Protein AF-A0A5K1FPN9-F1 (afdb_monomer_lite)

Sequence (45 aa):
MAGTEEGRRSVHPDCRNASNPYHECVDFCFRLIAEAKRRKEMEKI

Secondary structure (DSSP, 8-state):
-----TTS-SS-TT-TTTT-TT----HHHHHHHHHHHHHHHHTT-

Organism: NCBI:txid210225

pLDDT: mean 78.55, std 15.23, range [42.19, 92.0]

Structure (mmCIF, N/CA/C/O backbone):
data_AF-A0A5K1FPN9-F1
#
_entry.id   AF-A0A5K1FPN9-F1
#
loop_
_atom_site.group_PDB
_atom_site.id
_atom_site.type_symbol
_atom_site.label_atom_id
_atom_site.label_alt_id
_at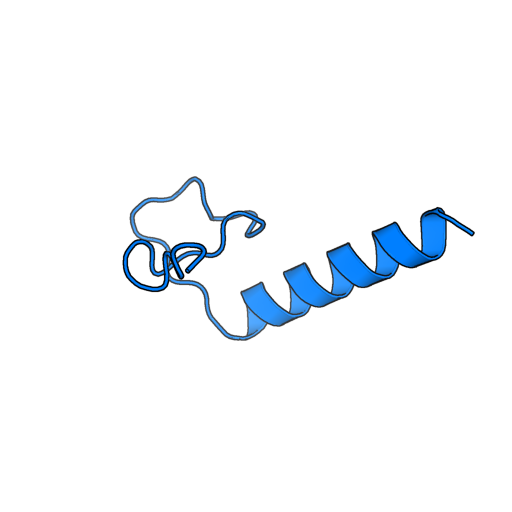om_site.label_comp_id
_atom_site.label_asym_id
_atom_site.label_entity_id
_atom_site.label_seq_id
_atom_site.pdbx_PDB_ins_code
_atom_site.Cartn_x
_atom_site.Cartn_y
_atom_site.Cartn_z
_atom_site.occupancy
_atom_site.B_iso_or_equiv
_atom_site.auth_seq_id
_atom_site.auth_comp_id
_atom_site.auth_asym_id
_atom_site.auth_atom_id
_atom_site.pdbx_PDB_model_num
ATOM 1 N N . MET A 1 1 ? 3.774 -26.941 -9.434 1.00 42.19 1 MET A N 1
ATOM 2 C CA . MET A 1 1 ? 2.871 -25.774 -9.483 1.00 42.19 1 MET A CA 1
ATOM 3 C C . MET A 1 1 ? 3.144 -24.974 -8.222 1.00 42.19 1 MET A C 1
ATOM 5 O O . MET A 1 1 ? 2.806 -25.447 -7.146 1.00 42.19 1 MET A O 1
ATOM 9 N N . ALA A 1 2 ? 3.914 -23.888 -8.334 1.00 47.34 2 ALA A N 1
ATOM 10 C CA . ALA A 1 2 ? 4.259 -23.040 -7.194 1.00 47.34 2 ALA A CA 1
ATOM 11 C C . ALA A 1 2 ? 2.970 -22.409 -6.658 1.00 47.34 2 ALA A C 1
ATOM 13 O O . ALA A 1 2 ? 2.218 -21.824 -7.434 1.00 47.34 2 ALA A O 1
ATOM 14 N N . GLY A 1 3 ? 2.688 -22.627 -5.373 1.00 42.56 3 GLY A N 1
ATOM 15 C CA . GLY A 1 3 ? 1.456 -22.202 -4.727 1.00 42.56 3 GLY A CA 1
ATOM 16 C C . GLY A 1 3 ? 1.242 -20.704 -4.889 1.00 42.56 3 GLY A C 1
ATOM 17 O O . GLY A 1 3 ? 1.977 -19.896 -4.334 1.00 42.56 3 GLY A O 1
ATOM 18 N N . THR A 1 4 ? 0.216 -20.342 -5.647 1.00 49.12 4 THR A N 1
ATOM 19 C CA . THR A 1 4 ? -0.424 -19.039 -5.554 1.00 49.12 4 THR A CA 1
ATOM 20 C C . THR A 1 4 ? -1.094 -18.983 -4.185 1.00 49.12 4 THR A C 1
ATOM 22 O O . THR A 1 4 ? -2.197 -19.495 -3.994 1.00 49.12 4 THR A O 1
ATOM 25 N N . GLU A 1 5 ? -0.405 -18.407 -3.201 1.00 53.25 5 GLU A N 1
ATOM 26 C CA . GLU A 1 5 ? -0.947 -18.043 -1.885 1.00 53.25 5 GLU A CA 1
ATOM 27 C C . GLU A 1 5 ? -1.934 -16.864 -2.015 1.00 53.25 5 GLU A C 1
ATOM 29 O O . GLU A 1 5 ? -1.871 -15.869 -1.300 1.00 53.25 5 GLU A O 1
ATOM 34 N N . GLU A 1 6 ? -2.876 -16.966 -2.947 1.00 53.19 6 GLU A N 1
ATOM 35 C CA . GLU A 1 6 ? -3.846 -15.933 -3.321 1.00 53.19 6 GLU A CA 1
ATOM 36 C C . GLU A 1 6 ? -5.096 -15.983 -2.423 1.00 53.19 6 GLU A C 1
ATOM 38 O O . GLU A 1 6 ? -6.214 -15.719 -2.851 1.00 53.19 6 GLU A O 1
ATOM 43 N N . GLY A 1 7 ? -4.922 -16.390 -1.160 1.00 56.34 7 GLY A N 1
ATOM 44 C CA . GLY A 1 7 ? -6.043 -16.769 -0.295 1.00 56.34 7 GLY A CA 1
ATOM 45 C C . GLY A 1 7 ? -5.967 -16.352 1.169 1.00 56.34 7 GLY A C 1
ATOM 46 O O . GLY A 1 7 ? -6.894 -16.658 1.918 1.00 56.34 7 GLY A O 1
ATOM 47 N N . ARG A 1 8 ? -4.914 -15.676 1.646 1.00 52.03 8 ARG A N 1
ATOM 48 C CA . ARG A 1 8 ? -4.877 -15.283 3.064 1.00 52.03 8 ARG A CA 1
ATOM 49 C C . ARG A 1 8 ? -4.017 -14.053 3.308 1.00 52.03 8 ARG A C 1
ATOM 51 O O . ARG A 1 8 ? -2.845 -14.189 3.637 1.00 52.03 8 ARG A O 1
ATOM 58 N N . ARG A 1 9 ? -4.654 -12.884 3.196 1.00 56.00 9 ARG A N 1
ATOM 59 C CA . ARG A 1 9 ? -4.458 -11.622 3.946 1.00 56.00 9 ARG A CA 1
ATOM 60 C C . ARG A 1 9 ? -4.895 -10.492 3.015 1.00 56.00 9 ARG A C 1
ATOM 62 O O . ARG A 1 9 ? -4.226 -10.243 2.022 1.00 56.00 9 ARG A O 1
ATOM 69 N N . SER A 1 10 ? -5.960 -9.766 3.354 1.00 70.06 10 SER A N 1
ATOM 70 C CA . SER A 1 10 ? -6.418 -8.549 2.649 1.00 70.06 10 SER A CA 1
ATOM 71 C C . SER A 1 10 ? -5.388 -7.403 2.655 1.00 70.06 10 SER A C 1
ATOM 73 O O . SER A 1 10 ? -5.682 -6.266 2.292 1.00 70.06 10 SER A O 1
ATOM 75 N N . VAL A 1 11 ? -4.168 -7.688 3.110 1.00 81.06 11 VAL A N 1
ATOM 76 C CA . VAL A 1 11 ? -3.090 -6.751 3.342 1.00 81.06 11 VAL A CA 1
ATOM 77 C C . VAL A 1 11 ? -1.840 -7.254 2.649 1.00 81.06 11 VAL A C 1
ATOM 79 O O . VAL A 1 11 ? -1.368 -8.361 2.902 1.00 81.06 11 VAL A O 1
ATOM 82 N N . HIS A 1 12 ? -1.287 -6.408 1.791 1.00 82.62 12 HIS A N 1
ATOM 83 C CA . HIS A 1 12 ? -0.051 -6.695 1.089 1.00 82.62 12 HIS A CA 1
ATOM 84 C C . HIS A 1 12 ? 1.140 -6.714 2.074 1.00 82.62 12 HIS A C 1
ATOM 86 O O . HIS A 1 12 ? 1.239 -5.810 2.905 1.00 82.62 12 HIS A O 1
ATOM 92 N N . PRO A 1 13 ? 2.080 -7.675 1.978 1.00 82.88 13 PRO A N 1
ATOM 93 C CA . PRO A 1 13 ? 3.206 -7.802 2.914 1.00 82.88 13 PRO A CA 1
ATOM 94 C C . PRO A 1 13 ? 4.147 -6.586 2.918 1.00 82.88 13 PRO A C 1
ATOM 96 O O . PRO A 1 13 ? 4.623 -6.188 3.973 1.00 82.88 13 PRO A O 1
ATOM 99 N N . ASP A 1 14 ? 4.365 -5.946 1.763 1.00 82.06 14 ASP A N 1
ATOM 100 C CA . ASP A 1 14 ? 5.111 -4.676 1.668 1.00 82.06 14 ASP A CA 1
ATOM 101 C C . ASP A 1 14 ? 4.297 -3.428 2.082 1.00 82.06 14 ASP A C 1
ATOM 103 O O . ASP A 1 14 ? 4.791 -2.302 1.982 1.00 82.06 14 ASP A O 1
ATOM 107 N N . CYS A 1 15 ? 3.035 -3.569 2.504 1.00 88.19 15 CYS A N 1
ATOM 108 C CA . CYS A 1 15 ? 2.263 -2.422 2.973 1.00 88.19 15 CYS A CA 1
ATOM 109 C C . CYS A 1 15 ? 2.778 -1.980 4.346 1.00 88.19 15 CYS A C 1
ATOM 111 O O . CYS A 1 15 ? 2.863 -2.786 5.269 1.00 88.19 15 CYS A O 1
ATOM 113 N N . ARG A 1 16 ? 3.021 -0.676 4.545 1.00 85.62 16 ARG A N 1
ATOM 114 C CA . ARG A 1 16 ? 3.444 -0.142 5.860 1.00 85.62 16 ARG A CA 1
ATOM 115 C C . ARG A 1 16 ? 2.467 -0.458 6.999 1.00 85.62 16 ARG A C 1
ATOM 117 O O . ARG A 1 16 ? 2.844 -0.412 8.162 1.00 85.62 16 ARG A O 1
ATOM 124 N N . ASN A 1 17 ? 1.206 -0.719 6.656 1.00 85.50 17 ASN A N 1
ATOM 125 C CA . ASN A 1 17 ? 0.128 -1.008 7.594 1.00 85.50 17 ASN A CA 1
ATOM 126 C C . ASN A 1 17 ? -0.091 -2.521 7.778 1.00 85.50 17 ASN A C 1
ATOM 128 O O . ASN A 1 17 ? -1.049 -2.912 8.439 1.00 85.50 17 ASN A O 1
ATOM 132 N N . ALA A 1 18 ? 0.788 -3.369 7.225 1.00 86.12 18 ALA A N 1
ATOM 133 C CA . ALA A 1 18 ? 0.722 -4.827 7.344 1.00 86.12 18 ALA A CA 1
ATOM 134 C C . ALA A 1 18 ? 0.774 -5.347 8.781 1.00 86.12 18 ALA A C 1
ATOM 136 O O . ALA A 1 18 ? 0.276 -6.435 9.057 1.00 86.12 18 ALA A O 1
ATOM 137 N N . SER A 1 19 ? 1.313 -4.559 9.709 1.00 82.88 19 SER A N 1
ATOM 138 C CA . SER A 1 19 ? 1.315 -4.888 11.135 1.00 82.88 19 SER A CA 1
ATOM 139 C C . SER A 1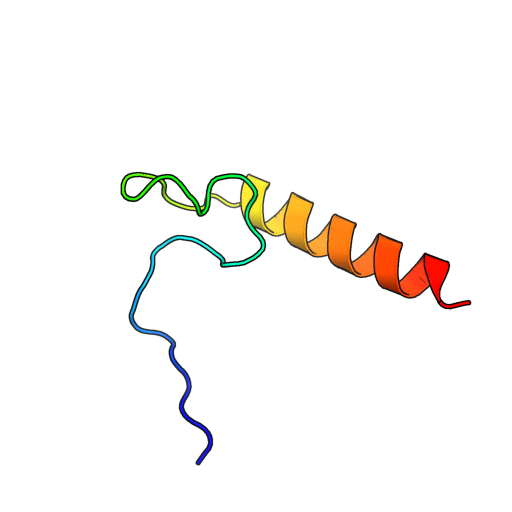 19 ? -0.062 -4.779 11.798 1.00 82.88 19 SER A C 1
ATOM 141 O O . SER A 1 19 ? -0.227 -5.282 12.906 1.00 82.88 19 SER A O 1
ATOM 143 N N . ASN A 1 20 ? -1.045 -4.128 11.166 1.00 83.12 20 ASN A N 1
ATOM 144 C CA . ASN A 1 20 ? -2.395 -4.027 11.708 1.00 83.12 20 ASN A CA 1
ATOM 145 C C . ASN A 1 20 ? -3.285 -5.159 11.150 1.00 83.12 20 ASN A C 1
ATOM 147 O O . ASN A 1 20 ? -3.600 -5.134 9.959 1.00 83.12 20 ASN A O 1
ATOM 151 N N . PRO A 1 21 ? -3.748 -6.113 11.986 1.00 81.62 21 PRO A N 1
ATOM 152 C CA . PRO A 1 21 ? -4.582 -7.233 11.540 1.00 81.62 21 PRO A CA 1
ATOM 153 C C . PRO A 1 21 ? -5.974 -6.813 11.040 1.00 81.62 21 PRO A C 1
ATOM 155 O O . PRO A 1 21 ? -6.632 -7.603 10.370 1.00 81.62 21 PRO A O 1
ATOM 158 N N . TYR A 1 22 ? -6.411 -5.586 11.339 1.00 85.25 22 TYR A N 1
ATOM 159 C CA . TYR A 1 22 ? -7.670 -5.008 10.854 1.00 85.25 22 TYR A CA 1
ATOM 160 C C . TYR A 1 22 ? -7.494 -4.111 9.627 1.00 85.25 22 TYR A C 1
ATOM 162 O O . TYR A 1 22 ? -8.459 -3.511 9.158 1.00 85.25 22 TYR A O 1
ATOM 170 N N . HIS A 1 23 ? -6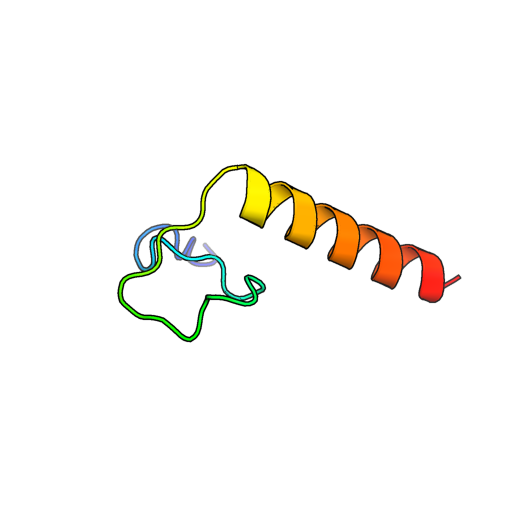.266 -3.937 9.138 1.00 87.62 23 HIS A N 1
ATOM 171 C CA . HIS A 1 23 ? -6.056 -3.155 7.932 1.00 87.62 23 HIS A CA 1
ATOM 172 C C . HIS A 1 23 ? -6.593 -3.916 6.719 1.00 87.62 23 HIS A C 1
ATOM 174 O O . HIS A 1 23 ? -6.489 -5.134 6.635 1.00 87.62 23 HIS A O 1
ATOM 180 N N . GLU A 1 24 ? -7.125 -3.173 5.760 1.00 86.62 24 GLU A N 1
ATOM 181 C CA . GLU A 1 24 ? -7.400 -3.654 4.417 1.00 86.62 24 GLU A CA 1
ATOM 182 C C . GLU A 1 24 ? -6.652 -2.743 3.448 1.00 86.62 24 GLU A C 1
ATOM 184 O O . GLU A 1 24 ? -6.737 -1.512 3.533 1.00 86.62 24 GLU A O 1
ATOM 189 N N . CYS A 1 25 ? -5.848 -3.340 2.570 1.00 86.81 25 CYS A N 1
ATOM 190 C CA . CYS A 1 25 ? -5.140 -2.573 1.559 1.00 86.81 25 CYS A CA 1
ATOM 191 C C . CYS A 1 25 ? -6.128 -2.033 0.529 1.00 86.81 25 CYS A C 1
ATOM 193 O O . CYS A 1 25 ? -6.833 -2.787 -0.130 1.00 86.81 25 CYS A O 1
ATOM 195 N N . VAL A 1 26 ? -6.103 -0.717 0.351 1.00 87.44 26 VAL A N 1
ATOM 196 C CA . VAL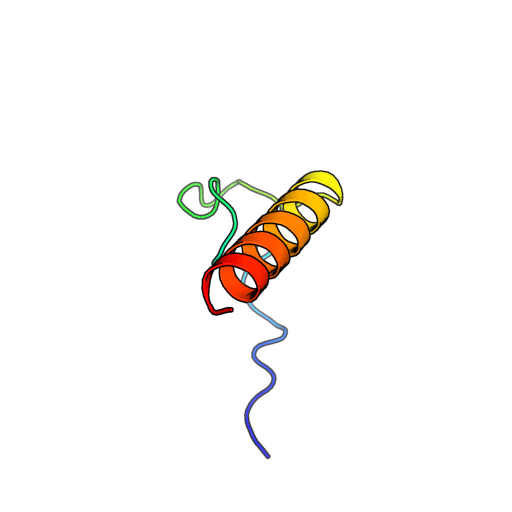 A 1 26 ? -6.841 -0.010 -0.701 1.00 87.44 26 VAL A CA 1
ATOM 197 C C . VAL A 1 26 ? -5.909 0.324 -1.869 1.00 87.44 26 VAL A C 1
ATOM 199 O O . VAL A 1 26 ? -4.686 0.224 -1.740 1.00 87.44 26 VAL A O 1
ATOM 202 N N . ASP A 1 27 ? -6.444 0.814 -2.990 1.00 88.81 27 ASP A N 1
ATOM 203 C CA . ASP A 1 27 ? -5.664 1.214 -4.180 1.00 88.81 27 ASP A CA 1
ATOM 204 C C . ASP A 1 27 ? -4.475 2.133 -3.877 1.00 88.81 27 ASP A C 1
ATOM 206 O O . ASP A 1 27 ? -3.430 2.085 -4.529 1.00 88.81 27 ASP A O 1
ATOM 210 N N . PHE A 1 28 ? -4.607 2.984 -2.859 1.00 88.75 28 PHE A N 1
ATOM 211 C CA . PHE A 1 28 ? -3.514 3.839 -2.409 1.00 88.75 28 PHE A CA 1
ATOM 212 C C . PHE A 1 28 ? -2.309 3.038 -1.891 1.00 88.75 28 PHE A C 1
ATOM 214 O O . PHE A 1 28 ? -1.170 3.360 -2.228 1.00 88.75 28 PHE A O 1
ATOM 221 N N . CYS A 1 29 ? -2.542 1.964 -1.134 1.00 90.00 29 CYS A N 1
ATOM 222 C CA . CYS A 1 29 ? -1.485 1.086 -0.636 1.00 90.00 29 CYS A CA 1
ATOM 223 C C . CYS A 1 29 ? -0.719 0.453 -1.801 1.00 90.00 29 CYS A C 1
ATOM 225 O O . CYS A 1 29 ? 0.512 0.490 -1.822 1.00 90.00 29 CYS A O 1
ATOM 227 N N . PHE A 1 30 ? -1.439 -0.054 -2.804 1.00 87.56 30 PHE A N 1
ATOM 228 C CA . PHE A 1 30 ? -0.832 -0.673 -3.982 1.00 87.56 30 PHE A CA 1
ATOM 229 C C . PHE A 1 30 ? -0.003 0.321 -4.803 1.00 87.56 30 PHE A C 1
ATOM 231 O O . PHE A 1 30 ? 1.103 -0.017 -5.231 1.00 87.56 30 PHE A O 1
ATOM 238 N N . ARG A 1 31 ? -0.471 1.568 -4.955 1.00 91.69 31 ARG A N 1
ATOM 239 C CA . ARG A 1 31 ? 0.303 2.631 -5.621 1.00 91.69 31 ARG A CA 1
ATOM 240 C C . ARG A 1 31 ? 1.627 2.913 -4.914 1.00 91.69 31 ARG A C 1
ATOM 242 O O . ARG A 1 31 ? 2.660 2.973 -5.581 1.00 91.69 31 ARG A O 1
ATOM 249 N N . LEU A 1 32 ? 1.609 3.022 -3.585 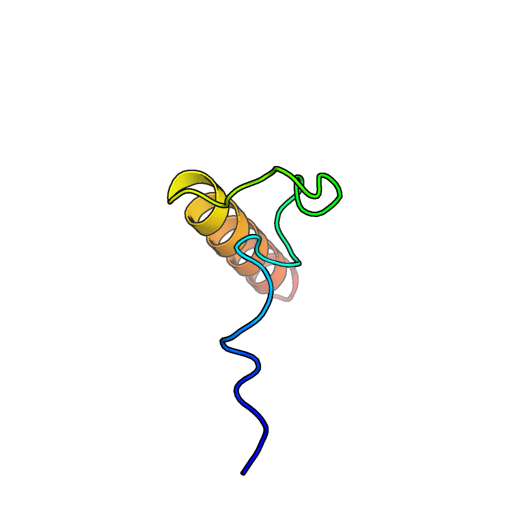1.00 90.56 32 LEU A N 1
ATOM 250 C CA . LEU A 1 32 ? 2.821 3.246 -2.790 1.00 90.56 32 LEU A CA 1
ATOM 251 C C . LEU A 1 32 ? 3.805 2.077 -2.890 1.00 90.56 32 LEU A C 1
ATOM 253 O O . LEU A 1 32 ? 5.004 2.294 -3.042 1.00 90.56 32 LEU A O 1
ATOM 257 N N . ILE A 1 33 ? 3.311 0.839 -2.841 1.00 89.75 33 ILE A N 1
ATOM 258 C CA . ILE A 1 33 ? 4.151 -0.359 -2.981 1.00 89.75 33 ILE A CA 1
ATOM 259 C C . ILE A 1 33 ? 4.802 -0.400 -4.367 1.00 89.75 33 ILE A C 1
ATOM 261 O O . ILE A 1 33 ? 6.001 -0.660 -4.480 1.00 89.75 33 ILE A O 1
ATOM 265 N N . ALA A 1 34 ? 4.035 -0.114 -5.423 1.00 90.88 34 ALA A N 1
ATOM 266 C CA . ALA A 1 34 ? 4.553 -0.066 -6.786 1.00 90.88 34 ALA A CA 1
ATOM 267 C C . ALA A 1 34 ? 5.623 1.025 -6.948 1.00 90.88 34 ALA A C 1
ATOM 269 O O . ALA A 1 34 ? 6.650 0.797 -7.584 1.00 90.88 34 ALA A O 1
ATOM 270 N N . GLU A 1 35 ? 5.421 2.196 -6.343 1.00 92.00 35 GLU A N 1
ATOM 271 C CA . GLU A 1 35 ? 6.417 3.268 -6.344 1.00 92.00 35 GLU A CA 1
ATOM 272 C C . GLU A 1 35 ? 7.683 2.884 -5.574 1.00 92.00 35 GLU A C 1
ATOM 274 O O . GLU A 1 35 ? 8.789 3.062 -6.082 1.00 92.00 35 GLU A O 1
ATOM 279 N N . ALA A 1 36 ? 7.538 2.293 -4.388 1.00 89.56 36 ALA A N 1
ATOM 280 C CA . ALA A 1 36 ? 8.665 1.827 -3.591 1.00 89.56 36 ALA A CA 1
ATOM 281 C C . ALA A 1 36 ? 9.492 0.766 -4.335 1.00 89.56 36 ALA A C 1
ATOM 283 O O . ALA A 1 36 ? 10.723 0.816 -4.295 1.00 89.56 36 ALA A O 1
ATOM 284 N N . LYS A 1 37 ? 8.833 -0.159 -5.049 1.00 88.38 37 LYS A N 1
ATOM 285 C CA . LYS A 1 37 ? 9.505 -1.133 -5.923 1.00 88.38 37 LYS A CA 1
ATOM 286 C C . LYS A 1 37 ? 10.278 -0.433 -7.040 1.00 88.38 37 LYS A C 1
ATOM 288 O O . LYS A 1 37 ? 11.478 -0.658 -7.146 1.00 88.38 37 LYS A O 1
ATOM 293 N N . ARG A 1 38 ? 9.643 0.488 -7.775 1.00 91.56 38 ARG A N 1
ATOM 294 C CA . ARG A 1 38 ? 10.314 1.262 -8.837 1.00 91.56 38 ARG A CA 1
ATOM 295 C C . ARG A 1 38 ? 11.538 2.020 -8.324 1.00 91.56 38 ARG A C 1
ATOM 297 O O . ARG A 1 38 ? 12.586 1.963 -8.953 1.00 91.56 38 ARG A O 1
ATOM 304 N N . ARG A 1 39 ? 11.445 2.683 -7.165 1.00 90.44 39 ARG A N 1
ATOM 305 C CA . ARG A 1 39 ? 12.591 3.396 -6.571 1.00 90.44 39 ARG A CA 1
ATOM 306 C C . ARG A 1 39 ? 13.754 2.454 -6.249 1.00 90.44 39 ARG A C 1
ATOM 308 O O . ARG A 1 39 ? 14.892 2.797 -6.539 1.00 90.44 39 ARG A O 1
ATOM 315 N N . LYS A 1 40 ? 13.475 1.271 -5.690 1.00 87.69 40 LYS A N 1
ATOM 316 C CA . LYS A 1 40 ? 14.503 0.251 -5.418 1.00 87.69 40 LYS A CA 1
ATOM 317 C C . LYS A 1 40 ? 15.141 -0.300 -6.694 1.00 87.69 40 LYS A C 1
ATOM 319 O O . LYS A 1 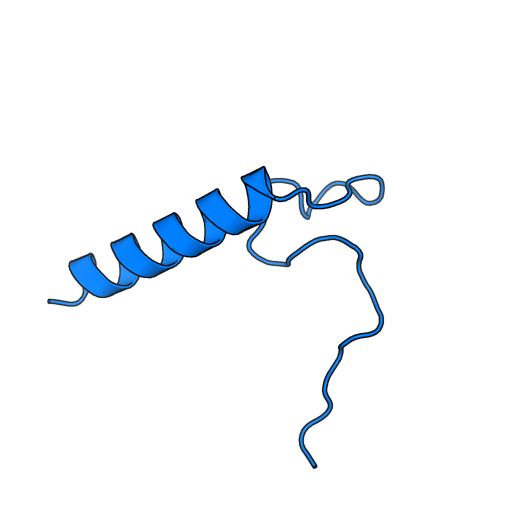40 ? 16.303 -0.680 -6.662 1.00 87.69 40 LYS A O 1
ATOM 324 N N . GLU A 1 41 ? 14.395 -0.381 -7.794 1.00 89.44 41 GLU A N 1
ATOM 325 C CA . GLU A 1 41 ? 14.952 -0.783 -9.090 1.00 89.44 41 GLU A CA 1
ATOM 326 C C . GLU A 1 41 ? 15.824 0.314 -9.703 1.00 89.44 41 GLU A C 1
ATOM 328 O O . GLU A 1 41 ? 16.891 0.011 -10.223 1.00 89.44 41 GLU A O 1
ATOM 333 N N . MET A 1 42 ? 15.425 1.583 -9.576 1.00 83.06 42 MET A N 1
ATOM 334 C CA . MET A 1 42 ? 16.225 2.720 -10.042 1.00 83.06 42 MET A CA 1
ATOM 335 C C . MET A 1 42 ? 17.516 2.920 -9.235 1.00 83.06 42 MET A C 1
ATOM 337 O O . MET A 1 42 ? 18.508 3.353 -9.799 1.00 83.06 42 MET A O 1
ATOM 341 N N . GLU A 1 43 ? 17.524 2.597 -7.939 1.00 85.88 43 GLU A N 1
ATOM 342 C CA . GLU A 1 43 ? 18.723 2.671 -7.082 1.00 85.88 43 GLU A CA 1
ATOM 343 C C . GLU A 1 43 ? 19.760 1.577 -7.393 1.00 85.88 43 GLU A C 1
ATOM 345 O O . GLU A 1 43 ? 20.919 1.689 -7.009 1.00 85.88 43 GLU A O 1
ATOM 350 N N . LYS A 1 44 ? 19.357 0.507 -8.088 1.00 77.31 44 LYS A N 1
ATOM 351 C CA . LYS A 1 44 ? 20.252 -0.591 -8.483 1.00 77.31 44 LYS A CA 1
ATOM 352 C C . LYS A 1 44 ? 21.025 -0.328 -9.784 1.00 77.31 44 LYS A C 1
ATOM 354 O O . LYS A 1 44 ? 21.749 -1.224 -10.218 1.00 77.31 44 LYS A O 1
ATOM 359 N N . ILE A 1 45 ? 20.838 0.838 -10.403 1.00 63.75 45 ILE A N 1
ATOM 360 C CA . ILE A 1 45 ? 21.534 1.301 -11.616 1.00 63.75 45 ILE A CA 1
ATOM 361 C C . ILE A 1 45 ? 22.697 2.197 -11.196 1.00 63.75 45 ILE A C 1
ATOM 363 O O . ILE A 1 45 ? 23.799 2.004 -11.753 1.00 63.75 45 ILE A O 1
#

Foldseek 3Di:
DPDPPVDDALDDPPFPCSVPNPDHDDPVSVVVSVVVVVVVVVVVD

Radius of gyration: 12.69 Å; chains: 1; bounding box: 29×30×23 Å